Protein AF-A0A1K1KPU1-F1 (afdb_monomer_lite)

Secondary structure (DSSP, 8-state):
--------EEEEEEEETTEEEEEEEETTEEEEEEEEETTEEEEE-TTS-EEEESSHHHHHHHHHHHHHHHT-

Organism: NCBI:txid89059

Foldseek 3Di:
DPPPPPFDWDWDWDQDPNFTWTFIDGPHHTLWIWGDDPQWIWTAGPVRDIDIHNDPVVSVVVSVVVVVVVVD

Radius of gyration: 12.59 Å; chains: 1; bounding box: 29×35×31 Å

pLDDT: mean 84.0, std 13.31, range [36.66, 95.0]

InterPro domains:
  IPR021351 Protein of unknown function DUF2969 [PF11184] (2-70)

Sequence (72 aa):
MKKEKNIEIVEEEKRINGILVSQLTLGKESIGTIRQDKKRYVVTFPNGEETHMSSRSAGIDALIREFHLHHS

Structure (mmCIF, N/CA/C/O backbone):
data_AF-A0A1K1KPU1-F1
#
_entry.id   AF-A0A1K1KPU1-F1
#
loop_
_atom_site.group_PDB
_atom_site.id
_atom_site.type_symbol
_atom_site.label_atom_id
_atom_site.label_alt_id
_atom_site.label_comp_id
_atom_site.label_asym_id
_atom_site.label_entity_id
_atom_site.label_seq_id
_atom_site.pdbx_PDB_ins_code
_atom_site.Cartn_x
_atom_site.Cartn_y
_atom_site.Cartn_z
_atom_site.occupancy
_atom_site.B_iso_or_equiv
_atom_site.auth_seq_id
_atom_site.auth_comp_id
_atom_site.auth_asym_id
_atom_site.auth_atom_id
_atom_site.pdbx_PDB_model_num
ATOM 1 N N . MET A 1 1 ? -11.553 20.984 21.110 1.00 36.66 1 MET A N 1
ATOM 2 C CA . MET A 1 1 ? -10.350 20.131 20.988 1.00 36.66 1 MET A CA 1
ATOM 3 C C . MET A 1 1 ? -10.484 19.332 19.704 1.00 36.66 1 MET A C 1
ATOM 5 O O . MET A 1 1 ? -11.420 18.549 19.597 1.00 36.66 1 MET A O 1
ATOM 9 N N . LYS A 1 2 ? -9.645 19.603 18.696 1.00 43.31 2 LYS A N 1
ATOM 10 C CA . LYS A 1 2 ? -9.601 18.782 17.479 1.00 43.31 2 LYS A CA 1
ATOM 11 C C . LYS A 1 2 ? -9.078 17.419 17.927 1.00 43.31 2 LYS A C 1
ATOM 13 O O . LYS A 1 2 ? -7.955 17.353 18.406 1.00 43.31 2 LYS A O 1
ATOM 18 N N . LYS A 1 3 ? -9.920 16.381 17.904 1.00 45.12 3 LYS A N 1
ATOM 19 C CA . LYS A 1 3 ? -9.468 15.016 18.184 1.00 45.12 3 LYS A CA 1
ATOM 20 C C . LYS A 1 3 ? -8.446 14.691 17.103 1.00 45.12 3 LYS A C 1
ATOM 22 O O . LYS A 1 3 ? -8.834 14.523 15.949 1.00 45.12 3 LYS A O 1
ATOM 27 N N . GLU A 1 4 ? -7.168 14.681 17.458 1.00 48.06 4 GLU A N 1
ATOM 28 C CA . GLU A 1 4 ? -6.141 14.040 16.650 1.00 48.06 4 GLU A CA 1
ATOM 29 C C . GLU A 1 4 ? -6.567 12.576 16.552 1.00 48.06 4 GLU A C 1
ATOM 31 O O . GLU A 1 4 ? -6.461 11.804 17.502 1.00 48.06 4 GLU A O 1
ATOM 36 N N . LYS A 1 5 ? -7.228 12.227 15.444 1.00 55.34 5 LYS A N 1
ATOM 37 C CA . LYS A 1 5 ? -7.460 10.832 15.099 1.00 55.34 5 LYS A CA 1
ATOM 38 C C . LYS A 1 5 ? -6.070 10.292 14.795 1.00 55.34 5 LYS A C 1
ATOM 40 O O . LYS A 1 5 ? -5.540 10.567 13.724 1.00 55.34 5 LYS A O 1
ATOM 45 N N . ASN A 1 6 ? -5.461 9.593 15.748 1.00 60.41 6 ASN A N 1
ATOM 46 C CA . ASN A 1 6 ? -4.300 8.766 15.464 1.00 60.41 6 ASN A CA 1
ATOM 47 C C . ASN A 1 6 ? -4.742 7.738 14.423 1.00 60.41 6 ASN A C 1
ATOM 49 O O . ASN A 1 6 ? -5.501 6.820 14.722 1.00 60.41 6 ASN A O 1
ATOM 53 N N . ILE A 1 7 ? -4.352 7.967 13.174 1.00 66.88 7 ILE A N 1
ATOM 54 C CA . ILE A 1 7 ? -4.599 7.031 12.090 1.00 66.88 7 ILE A CA 1
ATOM 55 C C . ILE A 1 7 ? -3.511 5.968 12.200 1.00 66.88 7 ILE A C 1
ATOM 57 O O . ILE A 1 7 ? -2.367 6.195 11.812 1.00 66.88 7 ILE A O 1
ATOM 61 N N . GLU A 1 8 ? -3.856 4.830 12.793 1.00 78.44 8 GLU A N 1
ATOM 62 C CA . GLU A 1 8 ? -2.990 3.656 12.806 1.00 78.44 8 GLU A CA 1
ATOM 63 C C . GLU A 1 8 ? -3.104 2.953 11.454 1.00 78.44 8 GLU A C 1
ATOM 65 O O . GLU A 1 8 ? -4.136 2.368 11.117 1.00 78.44 8 GLU A O 1
ATOM 70 N N . ILE A 1 9 ? -2.038 3.061 10.665 1.00 82.38 9 ILE A N 1
ATOM 71 C CA . ILE A 1 9 ? -1.899 2.346 9.401 1.00 82.38 9 ILE A CA 1
ATOM 72 C C . ILE A 1 9 ? -1.152 1.066 9.697 1.00 82.38 9 ILE A C 1
ATOM 74 O O . ILE A 1 9 ? -0.006 1.098 10.151 1.00 82.38 9 ILE A O 1
ATOM 78 N N . VAL A 1 10 ? -1.803 -0.051 9.415 1.00 87.44 10 VAL A N 1
ATOM 79 C CA . VAL A 1 10 ? -1.176 -1.360 9.482 1.00 87.44 10 VAL A CA 1
ATOM 80 C C . VAL A 1 10 ? -0.758 -1.735 8.070 1.00 87.44 10 VAL A C 1
ATOM 82 O O . VAL A 1 10 ? -1.533 -1.619 7.121 1.00 87.44 10 VAL A O 1
ATOM 85 N N . GLU A 1 11 ? 0.495 -2.149 7.927 1.00 89.69 11 GLU A N 1
ATOM 86 C CA . GLU A 1 11 ? 0.980 -2.739 6.691 1.00 89.69 11 GLU A CA 1
ATOM 87 C C . GLU A 1 11 ? 1.104 -4.249 6.867 1.00 89.69 11 GLU A C 1
ATOM 89 O O . GLU A 1 11 ? 1.768 -4.727 7.786 1.00 89.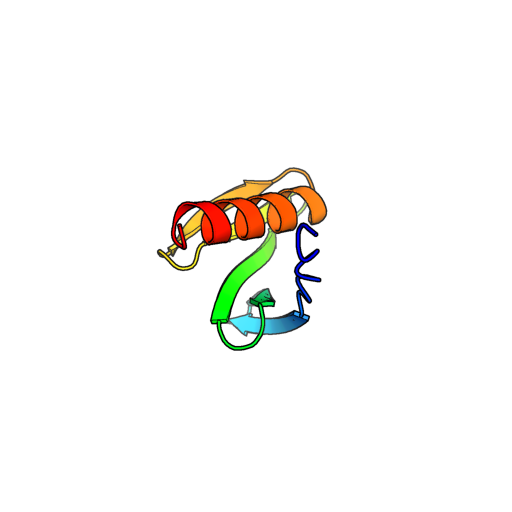69 11 GLU A O 1
ATOM 94 N N . GLU A 1 12 ? 0.477 -4.988 5.961 1.00 90.44 12 GLU A N 1
ATOM 95 C CA . GLU A 1 12 ? 0.533 -6.440 5.904 1.00 90.44 12 GLU A CA 1
ATOM 96 C C . GLU A 1 12 ? 1.126 -6.878 4.567 1.00 90.44 12 GLU A C 1
ATOM 98 O O . GLU A 1 12 ? 0.592 -6.575 3.497 1.00 90.44 12 GLU A O 1
ATOM 103 N N . GLU A 1 13 ? 2.217 -7.635 4.607 1.00 91.50 13 GLU A N 1
ATOM 104 C CA . GLU A 1 13 ? 2.767 -8.255 3.405 1.00 91.50 13 GLU A CA 1
ATOM 105 C C . GLU A 1 13 ? 1.863 -9.405 2.948 1.00 91.50 13 GLU A C 1
ATOM 107 O O . GLU A 1 13 ? 1.621 -10.376 3.669 1.00 91.50 13 GLU A O 1
ATOM 112 N N . LYS A 1 14 ? 1.379 -9.323 1.710 1.00 90.00 14 LYS A N 1
ATOM 113 C CA . LYS A 1 14 ? 0.589 -10.364 1.057 1.00 90.00 14 LYS A CA 1
ATOM 114 C C . LYS A 1 14 ? 1.214 -10.773 -0.258 1.00 90.00 14 LYS A C 1
ATOM 116 O O . LYS A 1 14 ? 1.854 -9.991 -0.951 1.00 90.00 14 LYS A O 1
ATOM 121 N N . ARG A 1 15 ? 0.982 -12.024 -0.645 1.00 89.38 15 ARG A N 1
ATOM 122 C CA . ARG A 1 15 ? 1.252 -12.481 -2.009 1.00 89.38 15 ARG A CA 1
ATOM 123 C C . ARG A 1 15 ? -0.043 -12.469 -2.803 1.00 89.38 15 ARG A C 1
ATOM 125 O O . ARG A 1 15 ? -0.921 -13.285 -2.543 1.00 89.38 15 ARG A O 1
ATOM 132 N N . ILE A 1 16 ? -0.142 -11.570 -3.776 1.00 82.62 16 ILE A N 1
ATOM 133 C CA . ILE A 1 16 ? -1.254 -11.511 -4.730 1.00 82.62 16 ILE A CA 1
ATOM 134 C C . ILE A 1 16 ? -0.703 -11.910 -6.096 1.00 82.62 16 ILE A C 1
ATOM 136 O O . ILE A 1 16 ? 0.268 -11.323 -6.567 1.00 82.62 16 ILE A O 1
ATOM 140 N N . ASN A 1 17 ? -1.286 -12.933 -6.726 1.00 82.31 17 ASN A N 1
ATOM 141 C CA . ASN A 1 17 ? -0.856 -13.430 -8.043 1.00 82.31 17 ASN A CA 1
ATOM 142 C C . ASN A 1 17 ? 0.651 -13.758 -8.124 1.00 82.31 17 ASN A C 1
ATOM 144 O O . ASN A 1 17 ? 1.301 -13.514 -9.137 1.00 82.31 17 ASN A O 1
ATOM 148 N N . GLY A 1 18 ? 1.227 -14.276 -7.033 1.00 85.81 18 GLY A N 1
ATOM 149 C CA . GLY A 1 18 ? 2.658 -14.595 -6.940 1.00 85.81 18 GLY A CA 1
ATOM 150 C C . GLY A 1 18 ? 3.582 -13.388 -6.726 1.00 85.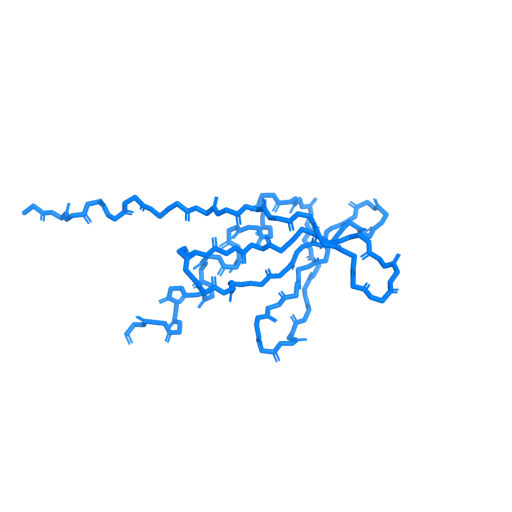81 18 GLY A C 1
ATOM 151 O O . GLY A 1 18 ? 4.784 -13.577 -6.563 1.00 85.81 18 GLY A O 1
ATOM 152 N N . ILE A 1 19 ? 3.040 -12.169 -6.670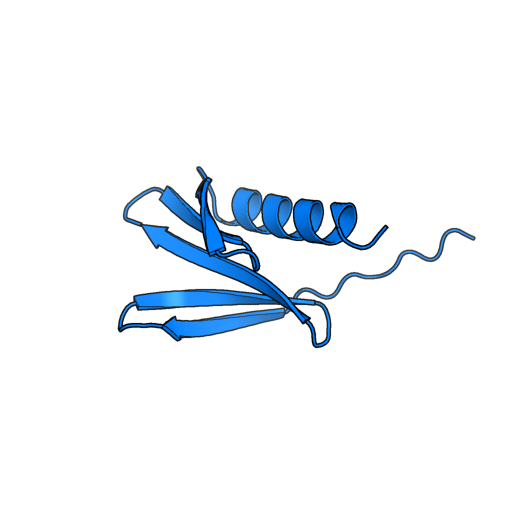 1.00 87.00 19 ILE A N 1
ATOM 153 C CA . ILE A 1 19 ? 3.781 -10.930 -6.422 1.00 87.00 19 ILE A CA 1
ATOM 154 C C . ILE A 1 19 ? 3.626 -10.546 -4.953 1.00 87.00 19 ILE A C 1
ATOM 156 O O . ILE A 1 19 ? 2.520 -10.565 -4.412 1.00 87.00 19 ILE A O 1
ATOM 160 N N . LEU A 1 20 ? 4.739 -10.204 -4.306 1.00 89.94 20 LEU A N 1
ATOM 161 C CA . LEU A 1 20 ? 4.730 -9.696 -2.940 1.00 89.94 20 LEU A CA 1
ATOM 162 C C . LEU A 1 20 ? 4.297 -8.226 -2.959 1.00 89.94 20 LEU A C 1
ATOM 164 O O . LEU A 1 20 ? 4.906 -7.395 -3.635 1.00 89.94 20 LEU A O 1
ATOM 168 N N . VAL A 1 21 ? 3.212 -7.937 -2.253 1.00 91.88 21 VAL A N 1
ATOM 169 C CA . VAL A 1 21 ? 2.608 -6.614 -2.134 1.00 91.88 21 VAL A CA 1
ATOM 170 C C . VAL A 1 21 ? 2.437 -6.279 -0.658 1.00 91.88 21 VAL A C 1
ATOM 172 O O . VAL A 1 21 ? 2.071 -7.132 0.145 1.00 91.88 21 VAL A O 1
ATOM 175 N N . SER A 1 22 ? 2.670 -5.030 -0.301 1.00 92.50 22 SER A N 1
ATOM 176 C CA . SER A 1 22 ? 2.339 -4.466 1.000 1.00 92.50 22 SER A CA 1
ATOM 177 C C . SER A 1 22 ? 0.905 -3.954 0.948 1.00 92.50 22 SER A C 1
ATOM 179 O O . SER A 1 22 ? 0.633 -2.940 0.308 1.00 92.50 22 SER A O 1
ATOM 181 N N . GLN A 1 23 ? -0.035 -4.651 1.577 1.00 92.94 23 GLN A N 1
ATOM 182 C CA . GLN A 1 23 ? -1.399 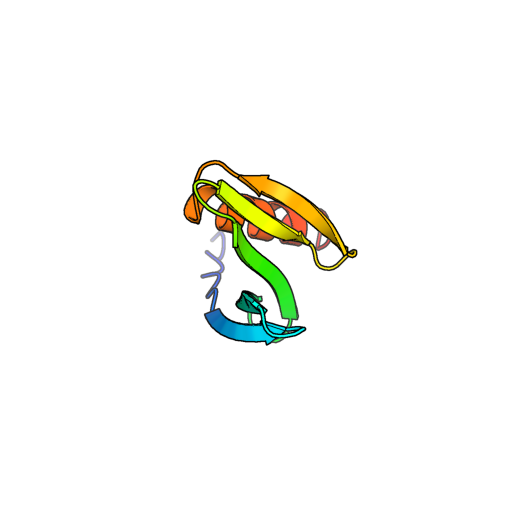-4.158 1.733 1.00 92.94 23 GLN A CA 1
ATOM 183 C C . GLN A 1 23 ? -1.453 -3.195 2.917 1.00 92.94 23 GLN A C 1
ATOM 185 O O . GLN A 1 23 ? -1.037 -3.545 4.017 1.00 92.94 23 GLN A O 1
ATOM 190 N N . LEU A 1 24 ? -1.991 -1.996 2.696 1.00 91.62 24 LEU A N 1
ATOM 191 C CA . LEU A 1 24 ? -2.242 -1.038 3.761 1.00 91.62 24 LEU A CA 1
ATOM 192 C C . LEU A 1 24 ? -3.701 -1.126 4.204 1.00 91.62 24 LEU A C 1
ATOM 194 O O . LEU A 1 24 ? -4.633 -1.147 3.387 1.00 91.62 24 LEU A O 1
ATOM 198 N N . THR A 1 25 ? -3.892 -1.161 5.516 1.00 88.81 25 THR A N 1
ATOM 199 C CA . THR A 1 25 ? -5.199 -1.161 6.162 1.00 88.81 25 THR A CA 1
ATOM 200 C C . THR A 1 25 ? -5.271 -0.066 7.222 1.00 88.81 25 THR A C 1
ATOM 202 O O . THR A 1 25 ? -4.293 0.257 7.897 1.00 88.81 25 THR A O 1
ATOM 205 N N . LEU A 1 26 ? -6.448 0.540 7.337 1.00 84.25 26 LEU A N 1
ATOM 206 C CA . LEU A 1 26 ? -6.787 1.538 8.341 1.00 84.25 26 L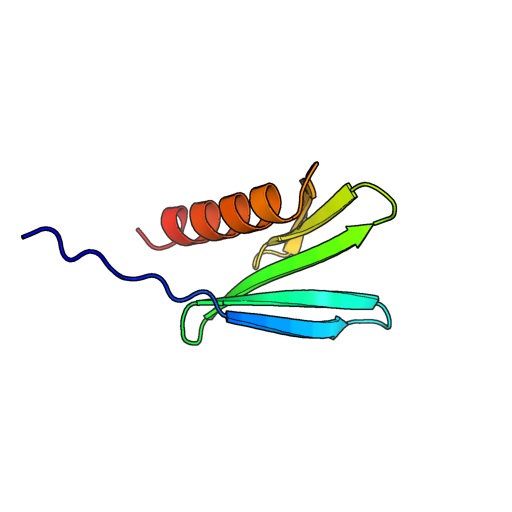EU A CA 1
ATOM 207 C C . LEU A 1 26 ? -7.927 0.956 9.178 1.00 84.25 26 LEU A C 1
ATOM 209 O O . LEU A 1 26 ? -9.073 0.855 8.736 1.00 84.25 26 LEU A O 1
ATOM 213 N N . GLY A 1 27 ? -7.595 0.480 10.378 1.00 82.31 27 GLY A N 1
ATOM 214 C CA . GLY A 1 27 ? -8.522 -0.294 11.203 1.00 82.31 27 GLY A CA 1
ATOM 215 C C . GLY A 1 27 ? -8.921 -1.619 10.542 1.00 82.31 27 GLY A C 1
ATOM 216 O O . GLY A 1 27 ? -8.180 -2.592 10.609 1.00 82.31 27 GLY A O 1
ATOM 217 N N . LYS A 1 28 ? -10.116 -1.673 9.938 1.00 79.94 28 LYS A N 1
ATOM 218 C CA . LYS A 1 28 ? -10.644 -2.867 9.243 1.00 79.94 28 LYS A CA 1
ATOM 219 C C . LYS A 1 28 ? -10.769 -2.690 7.730 1.00 79.94 28 LYS A C 1
ATOM 221 O O . LYS A 1 28 ? -11.111 -3.646 7.038 1.00 79.94 28 LYS A O 1
ATOM 226 N N . GLU A 1 29 ? -10.520 -1.489 7.222 1.00 83.81 29 GLU A N 1
ATOM 227 C CA . GLU A 1 29 ? -10.675 -1.167 5.806 1.00 83.81 29 GLU A CA 1
ATOM 228 C C . GLU A 1 29 ? -9.322 -1.198 5.107 1.00 83.81 29 GLU A C 1
ATOM 230 O O . GLU A 1 29 ? -8.324 -0.710 5.637 1.00 83.81 29 GLU A O 1
ATOM 235 N N . SER A 1 30 ? -9.271 -1.781 3.910 1.00 86.88 30 SER A N 1
ATOM 236 C CA . SER A 1 30 ? -8.075 -1.690 3.079 1.00 86.88 30 SER A CA 1
ATOM 237 C C . SER A 1 30 ? -8.093 -0.378 2.319 1.00 86.88 30 SER A C 1
ATOM 239 O O . SER A 1 30 ? -9.036 -0.098 1.584 1.00 86.88 30 SER A O 1
ATOM 241 N N . ILE A 1 31 ? -7.026 0.397 2.480 1.00 90.00 31 ILE A N 1
ATOM 242 C CA . ILE A 1 31 ? -6.865 1.674 1.784 1.00 90.00 31 ILE A CA 1
ATOM 243 C C . ILE A 1 31 ? -6.082 1.523 0.478 1.00 90.00 31 ILE A C 1
ATOM 245 O O . ILE A 1 31 ? -5.958 2.492 -0.254 1.00 90.00 31 ILE A O 1
ATOM 249 N N . GLY A 1 32 ? -5.565 0.325 0.181 1.00 92.75 32 GLY A N 1
ATOM 250 C CA . GLY A 1 32 ? -4.860 -0.008 -1.057 1.00 92.75 32 GLY A CA 1
ATOM 251 C C . GLY A 1 32 ? -3.661 -0.931 -0.834 1.00 92.75 32 GLY A C 1
ATOM 252 O O . GLY A 1 32 ? -3.437 -1.450 0.263 1.00 92.75 32 GLY A O 1
ATOM 253 N N . THR A 1 33 ? -2.873 -1.136 -1.887 1.00 94.44 33 THR A N 1
ATOM 254 C CA . THR A 1 33 ? -1.637 -1.930 -1.843 1.00 94.44 33 THR A CA 1
ATOM 255 C C . THR A 1 33 ? -0.472 -1.186 -2.478 1.00 94.44 33 THR A C 1
ATOM 257 O O . THR A 1 33 ? -0.660 -0.411 -3.409 1.00 94.44 33 THR A O 1
ATOM 260 N N . ILE A 1 34 ? 0.745 -1.460 -2.023 1.00 93.94 34 ILE A N 1
ATOM 261 C CA . ILE A 1 34 ? 1.985 -0.954 -2.602 1.00 93.94 34 ILE A CA 1
ATOM 262 C C . ILE A 1 34 ? 2.864 -2.146 -2.950 1.00 93.94 34 ILE A C 1
ATOM 264 O O . ILE A 1 34 ? 3.115 -3.008 -2.117 1.00 93.94 34 ILE A O 1
ATOM 268 N N . ARG A 1 35 ? 3.383 -2.188 -4.171 1.00 93.62 35 ARG A N 1
ATOM 269 C CA . ARG A 1 35 ? 4.395 -3.165 -4.582 1.00 93.62 35 ARG A CA 1
ATOM 270 C C . ARG A 1 35 ? 5.615 -2.460 -5.134 1.00 93.62 35 ARG A C 1
ATOM 272 O O . ARG A 1 35 ? 5.512 -1.391 -5.732 1.00 93.62 35 ARG A O 1
ATOM 279 N N . GLN A 1 36 ? 6.781 -3.060 -4.954 1.00 91.00 36 GLN A N 1
ATOM 280 C CA . GLN A 1 36 ? 7.992 -2.556 -5.582 1.00 91.00 36 GLN A CA 1
ATOM 281 C C . GLN A 1 36 ? 8.085 -3.088 -7.017 1.00 91.00 36 GLN A C 1
ATOM 283 O O . GLN A 1 36 ? 8.117 -4.298 -7.231 1.00 91.00 36 GLN A O 1
ATOM 288 N N . ASP A 1 37 ? 8.171 -2.183 -7.992 1.00 89.31 37 ASP A N 1
ATOM 289 C CA . ASP A 1 37 ? 8.503 -2.502 -9.381 1.00 89.31 37 ASP A CA 1
ATOM 290 C C . ASP A 1 37 ? 9.877 -1.914 -9.718 1.00 89.31 37 ASP A C 1
ATOM 292 O O . ASP A 1 37 ? 10.046 -0.717 -9.973 1.00 89.31 37 ASP A O 1
ATOM 296 N N . LYS A 1 38 ? 10.905 -2.767 -9.679 1.00 87.25 38 LYS A N 1
ATOM 297 C CA . LYS A 1 38 ? 12.309 -2.396 -9.925 1.00 87.25 38 LYS A CA 1
ATOM 298 C C . LYS A 1 38 ? 12.778 -1.249 -9.007 1.00 87.25 38 LYS A C 1
ATOM 300 O O . LYS A 1 38 ? 13.103 -1.473 -7.843 1.00 87.25 38 LYS A O 1
ATOM 305 N N . LYS A 1 39 ? 12.847 -0.024 -9.545 1.00 88.44 39 LYS A N 1
ATOM 306 C CA . LYS A 1 39 ? 13.285 1.208 -8.858 1.00 88.44 39 LYS A CA 1
ATOM 307 C C . LYS A 1 39 ? 12.124 2.126 -8.459 1.00 88.44 39 LYS A C 1
ATOM 309 O O . LYS A 1 39 ? 12.367 3.217 -7.956 1.00 88.44 39 LYS A O 1
ATOM 314 N N . ARG A 1 40 ? 10.885 1.732 -8.748 1.00 91.25 40 ARG A N 1
ATOM 315 C CA . ARG A 1 40 ? 9.670 2.498 -8.471 1.00 91.25 40 ARG A CA 1
ATOM 316 C C . ARG A 1 40 ? 8.744 1.689 -7.577 1.00 91.25 40 ARG A C 1
ATOM 318 O O . ARG A 1 40 ? 8.933 0.490 -7.378 1.00 91.25 40 ARG A O 1
ATOM 325 N N . TYR A 1 41 ? 7.742 2.366 -7.046 1.00 93.00 41 TYR A N 1
ATOM 326 C CA . TYR A 1 41 ? 6.682 1.755 -6.263 1.00 93.00 41 TYR A CA 1
ATOM 327 C C . TYR A 1 41 ? 5.383 1.898 -7.035 1.00 93.00 41 TYR A C 1
ATOM 329 O O . TYR A 1 41 ? 5.051 2.992 -7.478 1.00 93.00 41 TYR A O 1
ATOM 337 N N . VAL A 1 42 ? 4.674 0.797 -7.228 1.00 94.56 42 VAL A N 1
ATOM 338 C CA . VAL A 1 42 ? 3.342 0.799 -7.823 1.00 94.56 42 VAL A CA 1
ATOM 339 C C . VAL A 1 42 ? 2.346 0.760 -6.685 1.00 94.56 42 VAL A C 1
ATOM 341 O O . VAL A 1 42 ? 2.386 -0.142 -5.850 1.00 94.56 42 VAL A O 1
ATOM 344 N N . VAL A 1 43 ? 1.492 1.764 -6.643 1.00 95.00 43 VAL A N 1
ATOM 345 C CA . VAL A 1 43 ? 0.405 1.888 -5.684 1.00 95.00 43 VAL A CA 1
ATOM 346 C C . VAL A 1 43 ? -0.868 1.496 -6.405 1.00 95.00 43 VAL A C 1
ATOM 348 O O . VAL A 1 43 ? -1.141 2.045 -7.465 1.00 95.00 43 VAL A O 1
ATOM 351 N N . THR A 1 44 ? -1.629 0.577 -5.833 1.00 94.31 44 THR A N 1
ATOM 352 C CA . THR A 1 44 ? -2.946 0.173 -6.321 1.00 94.31 44 THR A CA 1
ATOM 353 C C . THR A 1 44 ? -3.986 0.653 -5.317 1.00 94.31 44 THR A C 1
ATOM 355 O O . THR A 1 44 ? -3.963 0.249 -4.151 1.00 94.31 44 THR A O 1
ATOM 358 N N . PHE A 1 45 ? -4.871 1.534 -5.759 1.00 92.00 45 PHE A N 1
ATOM 359 C CA . PHE A 1 45 ? -5.982 2.073 -4.985 1.00 92.00 45 PHE A CA 1
ATOM 360 C C . PHE A 1 45 ? -7.114 1.037 -4.851 1.00 92.00 45 PHE A C 1
ATOM 362 O O . PHE A 1 45 ? -7.187 0.090 -5.639 1.00 92.00 45 PHE A O 1
ATOM 369 N N . PRO A 1 46 ? -8.027 1.186 -3.873 1.00 87.88 46 PRO A N 1
ATOM 370 C CA . PRO A 1 46 ? -9.122 0.235 -3.651 1.00 87.88 46 PRO A CA 1
ATOM 371 C C . PRO A 1 46 ? -10.113 0.158 -4.823 1.00 87.88 46 PRO A C 1
ATOM 373 O O . PRO A 1 46 ? -10.814 -0.840 -4.967 1.00 87.88 46 PRO A O 1
ATOM 376 N N . ASN A 1 47 ? -10.151 1.179 -5.683 1.00 87.62 47 ASN A N 1
ATOM 377 C CA . ASN A 1 47 ? -10.931 1.190 -6.922 1.00 87.62 47 ASN A CA 1
ATOM 378 C C . ASN A 1 47 ? -10.254 0.423 -8.083 1.00 87.62 47 ASN A C 1
ATOM 380 O O . ASN A 1 47 ? -10.845 0.295 -9.153 1.00 87.62 47 ASN A O 1
ATOM 384 N N . GLY A 1 48 ? -9.038 -0.098 -7.878 1.00 86.88 48 GLY A N 1
ATOM 385 C CA . GLY A 1 48 ? -8.249 -0.810 -8.882 1.00 86.88 48 GLY A CA 1
ATOM 386 C C . GLY A 1 48 ? -7.342 0.079 -9.736 1.00 86.88 48 GLY A C 1
ATOM 387 O O . GLY A 1 48 ? -6.605 -0.454 -10.563 1.00 86.88 48 GLY A O 1
ATOM 388 N N . GLU A 1 49 ? -7.355 1.402 -9.547 1.00 91.12 49 GLU A N 1
ATOM 389 C CA . GLU A 1 49 ? -6.424 2.300 -10.230 1.00 91.12 49 GLU A CA 1
ATOM 390 C C . GLU A 1 49 ? -4.995 2.085 -9.730 1.00 91.12 49 GLU A C 1
ATOM 392 O O . GLU A 1 49 ? -4.753 1.897 -8.538 1.00 91.12 49 GLU A O 1
ATOM 397 N N . GLU A 1 50 ? -4.028 2.139 -10.646 1.00 93.81 50 GLU A N 1
ATOM 398 C CA . GLU A 1 50 ? -2.611 1.998 -10.326 1.00 93.81 50 GLU A CA 1
ATOM 399 C C . GLU A 1 50 ? -1.841 3.278 -10.656 1.00 93.81 50 GLU A C 1
ATOM 401 O O . GLU A 1 50 ? -2.014 3.877 -11.717 1.00 93.81 50 GLU A O 1
ATOM 406 N N . THR A 1 51 ? -0.935 3.679 -9.767 1.00 92.50 51 THR A N 1
ATOM 407 C CA . THR A 1 51 ? -0.036 4.813 -9.988 1.00 92.50 51 THR A CA 1
ATOM 408 C C . THR A 1 51 ? 1.400 4.479 -9.615 1.00 92.50 51 THR A C 1
ATOM 410 O O . THR A 1 51 ? 1.676 3.637 -8.759 1.00 92.50 51 THR A O 1
ATOM 413 N N . HIS A 1 52 ? 2.343 5.140 -10.279 1.00 93.12 52 HIS A N 1
ATOM 414 C CA . HIS A 1 52 ? 3.768 4.947 -10.054 1.00 93.12 52 HIS A CA 1
ATOM 415 C C . HIS A 1 52 ? 4.329 6.065 -9.185 1.00 93.12 52 HIS A C 1
ATOM 417 O O . HIS A 1 52 ? 4.268 7.241 -9.535 1.00 93.12 52 HIS A O 1
ATOM 423 N N . MET A 1 53 ? 4.965 5.671 -8.091 1.00 92.56 53 MET A N 1
ATOM 424 C CA . MET A 1 53 ? 5.567 6.556 -7.111 1.00 92.56 53 MET A CA 1
ATOM 425 C C . MET A 1 53 ? 7.081 6.379 -7.069 1.00 92.56 53 MET A C 1
ATOM 427 O O . MET A 1 53 ? 7.635 5.296 -7.288 1.00 92.56 53 MET A O 1
ATOM 431 N N . SER A 1 54 ? 7.764 7.482 -6.776 1.00 90.12 54 SER A N 1
ATOM 432 C CA . SER A 1 54 ? 9.220 7.531 -6.631 1.00 90.12 54 SER A CA 1
ATOM 433 C C . SER A 1 54 ? 9.709 6.894 -5.329 1.00 90.12 54 SER A C 1
ATOM 435 O O . SER A 1 54 ? 10.864 6.483 -5.249 1.00 90.12 54 S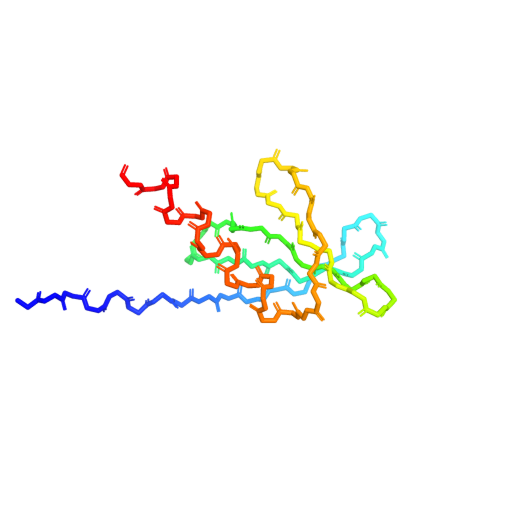ER A O 1
ATOM 437 N N . SER A 1 55 ? 8.849 6.786 -4.315 1.00 91.62 55 SER A N 1
ATOM 438 C CA . SER A 1 55 ? 9.173 6.205 -3.014 1.00 91.62 55 SER A CA 1
ATOM 439 C C . SER A 1 55 ? 7.957 5.528 -2.384 1.00 91.62 55 SER A C 1
ATOM 441 O O . SER A 1 55 ? 6.812 5.870 -2.684 1.00 91.62 55 SER A O 1
ATOM 443 N N . ARG A 1 56 ? 8.212 4.587 -1.469 1.00 89.06 56 ARG A N 1
ATOM 444 C CA . ARG A 1 56 ? 7.158 3.920 -0.694 1.00 89.06 56 ARG A CA 1
ATOM 445 C C . ARG A 1 56 ? 6.342 4.925 0.113 1.00 89.06 56 ARG A C 1
ATOM 447 O O . ARG A 1 56 ? 5.122 4.893 0.041 1.00 89.06 56 ARG A O 1
ATOM 454 N N . SER A 1 57 ? 7.000 5.853 0.812 1.00 90.25 57 SER A N 1
ATOM 455 C CA . SER A 1 57 ? 6.322 6.872 1.623 1.00 90.25 57 SER A CA 1
ATOM 456 C C . SER A 1 57 ? 5.374 7.740 0.798 1.00 90.25 57 SER A C 1
ATOM 458 O O . SER A 1 57 ? 4.265 7.992 1.245 1.00 90.25 57 SER A O 1
ATOM 460 N N . ALA A 1 58 ? 5.763 8.129 -0.424 1.00 91.44 58 ALA A N 1
ATOM 461 C CA . ALA A 1 58 ? 4.876 8.874 -1.320 1.00 91.44 58 ALA A CA 1
ATOM 462 C C . ALA A 1 58 ? 3.625 8.065 -1.700 1.00 91.44 58 ALA A C 1
ATOM 464 O O . ALA A 1 58 ? 2.539 8.628 -1.807 1.00 91.44 58 ALA A O 1
ATOM 465 N N . GLY A 1 59 ? 3.766 6.746 -1.862 1.00 91.56 59 GLY A N 1
ATOM 466 C CA . GLY A 1 59 ? 2.630 5.865 -2.102 1.00 91.56 59 GLY A CA 1
ATOM 467 C C . GLY A 1 59 ? 1.699 5.734 -0.904 1.00 91.56 59 GLY A C 1
ATOM 468 O O . GLY A 1 59 ? 0.488 5.819 -1.072 1.00 91.56 59 GLY A O 1
ATOM 469 N N . ILE A 1 60 ? 2.252 5.612 0.303 1.00 89.56 60 ILE A N 1
ATOM 470 C CA . ILE A 1 60 ? 1.466 5.598 1.543 1.00 89.56 60 ILE A CA 1
ATOM 471 C C . ILE A 1 60 ? 0.680 6.911 1.684 1.00 89.56 60 ILE A C 1
ATOM 473 O O . ILE A 1 60 ? -0.529 6.878 1.893 1.00 89.56 60 ILE A O 1
ATOM 477 N N . ASP A 1 61 ? 1.340 8.058 1.493 1.00 89.62 61 ASP A N 1
ATOM 478 C CA . ASP A 1 61 ? 0.706 9.383 1.534 1.00 89.62 61 ASP A CA 1
ATOM 479 C C . ASP A 1 61 ? -0.458 9.491 0.537 1.00 89.62 61 ASP A C 1
ATOM 481 O O . ASP A 1 61 ? -1.520 10.012 0.875 1.00 89.62 61 ASP A O 1
ATOM 485 N N . ALA A 1 62 ? -0.278 8.976 -0.684 1.00 90.81 62 ALA A N 1
ATOM 486 C CA . ALA A 1 62 ? -1.316 8.979 -1.710 1.00 90.81 62 ALA A CA 1
ATOM 487 C C . ALA A 1 62 ? -2.538 8.138 -1.303 1.00 90.81 62 ALA A C 1
ATOM 489 O O . ALA A 1 62 ? -3.661 8.621 -1.422 1.00 90.81 62 ALA A O 1
ATOM 490 N N . LEU A 1 63 ? -2.330 6.929 -0.768 1.00 89.81 63 LEU A N 1
ATOM 491 C CA . LEU A 1 63 ? -3.418 6.059 -0.300 1.00 89.81 63 LEU A CA 1
ATOM 492 C C . LEU A 1 63 ? -4.215 6.696 0.846 1.00 89.81 63 LEU A C 1
ATOM 494 O O . LEU A 1 63 ? -5.442 6.660 0.844 1.00 89.81 63 LEU A O 1
ATOM 498 N N . ILE A 1 64 ? -3.528 7.320 1.807 1.00 87.06 64 ILE A N 1
ATOM 499 C CA . ILE A 1 64 ? -4.182 8.023 2.922 1.00 87.06 64 ILE A CA 1
ATOM 500 C C . ILE A 1 64 ? -5.020 9.192 2.403 1.00 87.06 64 ILE A C 1
ATOM 502 O O . ILE A 1 64 ? -6.149 9.394 2.849 1.00 87.06 64 ILE A O 1
ATOM 506 N N . ARG A 1 65 ? -4.466 9.983 1.475 1.00 86.50 65 ARG A N 1
ATOM 507 C CA . ARG A 1 65 ? -5.166 11.133 0.888 1.00 86.50 65 ARG A CA 1
ATOM 508 C C . ARG A 1 65 ? -6.417 10.695 0.144 1.00 86.50 65 ARG A C 1
ATOM 510 O O . ARG A 1 65 ? -7.462 11.291 0.375 1.00 86.50 65 ARG A O 1
ATOM 517 N N . GLU A 1 66 ? -6.319 9.658 -0.683 1.00 85.31 66 GLU A N 1
ATOM 518 C CA . GLU A 1 66 ? -7.464 9.111 -1.415 1.00 85.31 66 GLU A CA 1
ATOM 519 C C . GLU A 1 66 ? -8.554 8.629 -0.453 1.00 85.31 66 GLU A C 1
ATOM 521 O O . GLU A 1 66 ? -9.719 9.007 -0.562 1.00 85.31 66 GLU A O 1
ATOM 526 N N . PHE A 1 67 ? -8.162 7.875 0.577 1.00 83.31 67 PHE A N 1
ATOM 527 C CA . PHE A 1 67 ? -9.098 7.406 1.592 1.00 83.31 67 PHE A CA 1
ATOM 528 C C . PHE A 1 67 ? -9.803 8.567 2.314 1.00 83.31 67 PHE A C 1
ATOM 530 O O . PHE A 1 67 ? -11.013 8.529 2.510 1.00 83.31 67 PHE A O 1
ATOM 537 N N . HIS A 1 68 ? -9.086 9.638 2.665 1.00 79.00 68 HIS A N 1
ATOM 538 C CA . HIS A 1 68 ? -9.698 10.819 3.283 1.00 79.00 68 HIS A CA 1
ATOM 539 C C . HIS A 1 68 ? -10.627 11.604 2.350 1.00 79.00 68 HIS A C 1
ATOM 541 O O . HIS A 1 68 ? -11.601 12.178 2.834 1.00 79.00 68 HIS A O 1
ATOM 547 N N . LEU A 1 69 ? -10.330 11.659 1.049 1.00 77.31 69 LEU A N 1
ATOM 548 C CA . LEU A 1 69 ? -11.153 12.365 0.061 1.00 77.31 69 LEU A CA 1
ATOM 549 C C . LEU A 1 69 ? -12.490 11.659 -0.172 1.00 77.31 69 LEU A C 1
ATOM 551 O O . LEU A 1 69 ? -13.516 12.319 -0.298 1.00 77.31 69 LEU A O 1
ATOM 555 N N . HIS A 1 70 ? -12.485 10.327 -0.197 1.00 68.56 70 HIS A N 1
ATOM 556 C CA . HIS A 1 70 ? -13.691 9.531 -0.416 1.00 68.56 70 HIS A CA 1
ATOM 557 C C . HIS A 1 70 ? -14.551 9.336 0.839 1.00 68.56 70 HIS A C 1
ATOM 559 O O . HIS A 1 70 ? -15.729 9.005 0.721 1.00 68.56 70 HIS A O 1
ATOM 565 N N . HIS A 1 71 ? -13.985 9.536 2.030 1.00 62.38 71 HIS A N 1
ATOM 566 C CA . HIS A 1 71 ? -14.651 9.275 3.308 1.00 62.38 71 HIS A CA 1
ATOM 567 C C . HIS A 1 71 ? -15.122 10.562 4.030 1.00 62.38 71 HIS A C 1
ATOM 569 O O . HIS A 1 71 ? -15.287 10.550 5.259 1.00 62.38 71 HIS A O 1
ATOM 575 N N . SER A 1 72 ? -15.304 11.663 3.276 1.00 50.88 72 SER A N 1
ATOM 576 C CA . SER A 1 72 ? -15.779 12.983 3.745 1.00 50.88 72 SER A CA 1
ATOM 577 C C . SER A 1 72 ? -17.296 13.100 3.842 1.00 50.88 72 SER A C 1
ATOM 579 O O . SER A 1 72 ? -17.959 12.737 2.845 1.00 50.88 72 SER A O 1
#